Protein AF-A0A920TXV2-F1 (afdb_monomer)

Sequence (77 aa):
MLKTESAKKTIAALNPDVNVTVFNKKLSSENIMRLFKGYDYILDGTDNFATRYLINDACVLTGKNQYSWQIFRFEGR

Foldseek 3Di:
DDPQVVVVVVVCVVPVVDDRDGDPDDDDPVPLLVVPVVDQEAEAPDDDDVVVVVNVVSCVVVVHHYDYWYDDPPDID

Solvent-accessible surface area (backbone atoms only — not comparable to full-atom values): 4996 Å² total; per-residue (Å²): 133,55,74,57,58,52,50,45,54,53,46,42,74,75,42,69,88,58,88,76,86,76,73,99,64,82,88,43,88,95,46,44,68,71,61,51,71,83,50,70,68,47,80,42,77,70,94,46,67,72,60,51,52,53,51,49,54,48,23,66,77,67,74,39,51,73,47,71,47,50,74,60,94,91,45,76,85

pLDDT: mean 94.55, std 4.19, range [71.06, 98.38]

Radius of gyration: 13.86 Å; Cα contacts (8 Å, |Δi|>4): 69; chains: 1; bounding box: 33×22×32 Å

Secondary structure (DSSP, 8-state):
--HHHHHHHHHHHH-TTS------S---TTTHHHHHTT-SEEEE--SSHHHHHHHHHHHHHHTPEEEE--EETTEE-

Nearest PDB structures (foldseek):
  1jwa-assembly1_B-2  TM=9.673E-01  e=2.992E-04  Escherichia coli
  1zfn-assembly1_B  TM=9.557E-01  e=8.950E-04  Escherichia coli
  1zud-assembly3_1  TM=9.591E-01  e=1.350E-03  Escherichia coli K-12
  1zkm-assembly2_D  TM=9.480E-01  e=1.658E-03  Escherichia coli
  8g48-assembly1_A  TM=3.457E-01  e=7.352E-01  Staphylococcus aureus USA300-CA-263

Mean predicted aligned error: 3.14 Å

Structure (mmCIF, N/CA/C/O backbone):
data_AF-A0A920TXV2-F1
#
_entry.id   AF-A0A920TXV2-F1
#
loop_
_atom_site.group_PDB
_atom_site.id
_atom_site.type_symbol
_atom_site.label_atom_id
_atom_site.label_alt_id
_atom_site.label_comp_id
_atom_site.label_asym_id
_atom_site.label_entity_id
_atom_site.label_seq_id
_atom_site.pdbx_PDB_ins_code
_atom_site.Cartn_x
_atom_site.Cartn_y
_atom_site.Cartn_z
_atom_site.occupancy
_atom_site.B_iso_or_equiv
_atom_site.auth_seq_id
_atom_site.auth_comp_id
_atom_site.auth_asym_id
_atom_site.auth_atom_id
_atom_site.pdbx_PDB_model_num
ATOM 1 N N . MET A 1 1 ? 10.357 13.088 -11.356 1.00 84.94 1 MET A N 1
ATOM 2 C CA . MET A 1 1 ? 9.598 11.820 -11.476 1.00 84.94 1 MET A CA 1
ATOM 3 C C . MET A 1 1 ? 9.077 11.449 -10.094 1.00 84.94 1 MET A C 1
ATOM 5 O O . MET A 1 1 ? 9.819 11.623 -9.136 1.00 84.94 1 MET A O 1
ATOM 9 N N . LEU A 1 2 ? 7.823 11.009 -9.966 1.00 96.56 2 LEU A N 1
ATOM 10 C CA . LEU A 1 2 ? 7.270 10.560 -8.678 1.00 96.56 2 LEU A CA 1
ATOM 11 C C . LEU A 1 2 ? 7.797 9.160 -8.319 1.00 96.56 2 LEU A C 1
ATOM 13 O O . LEU A 1 2 ? 8.163 8.398 -9.212 1.00 96.56 2 LEU A O 1
ATOM 17 N N . LYS A 1 3 ? 7.817 8.812 -7.022 1.00 96.12 3 LYS A N 1
ATOM 18 C CA . LYS A 1 3 ? 8.324 7.509 -6.531 1.00 96.12 3 LYS A CA 1
ATOM 19 C C . LYS A 1 3 ? 7.667 6.318 -7.245 1.00 96.12 3 LYS A C 1
ATOM 21 O O . LYS A 1 3 ? 8.342 5.415 -7.722 1.00 96.12 3 LYS A O 1
ATOM 26 N N . THR A 1 4 ? 6.350 6.366 -7.352 1.00 97.56 4 THR A N 1
ATOM 27 C CA . THR A 1 4 ? 5.468 5.418 -8.049 1.00 97.56 4 THR A CA 1
ATOM 28 C C . THR A 1 4 ? 5.798 5.255 -9.533 1.00 97.56 4 THR A C 1
ATOM 30 O O . THR A 1 4 ? 5.895 4.130 -10.014 1.00 97.56 4 THR A O 1
ATOM 33 N N . GLU A 1 5 ? 6.033 6.353 -10.255 1.00 97.50 5 GLU A N 1
ATOM 34 C CA . GLU A 1 5 ? 6.400 6.309 -11.679 1.00 97.50 5 GLU A CA 1
ATOM 35 C C . GLU A 1 5 ? 7.785 5.695 -11.889 1.00 97.50 5 GLU A C 1
ATOM 37 O O . GLU A 1 5 ? 7.988 4.901 -12.807 1.00 97.50 5 GLU A O 1
ATOM 42 N N . SER A 1 6 ? 8.735 6.017 -11.002 1.00 98.19 6 SER A N 1
ATOM 43 C CA . SER A 1 6 ? 10.058 5.390 -11.020 1.00 98.19 6 SER A CA 1
ATOM 44 C C . SER A 1 6 ? 9.956 3.882 -10.810 1.00 98.19 6 SER A C 1
ATOM 46 O O . SER A 1 6 ? 10.570 3.129 -11.559 1.00 98.19 6 SER A O 1
ATOM 48 N N . ALA A 1 7 ? 9.149 3.438 -9.841 1.00 97.38 7 ALA A N 1
ATOM 49 C CA . ALA A 1 7 ? 8.930 2.018 -9.575 1.00 97.38 7 ALA A CA 1
ATOM 50 C C . ALA A 1 7 ? 8.300 1.299 -10.777 1.00 97.38 7 ALA A C 1
ATOM 52 O O . ALA A 1 7 ? 8.798 0.254 -11.191 1.00 97.38 7 ALA A O 1
ATOM 53 N N . LYS A 1 8 ? 7.264 1.885 -11.394 1.00 98.06 8 LYS A N 1
ATOM 54 C CA . LYS A 1 8 ? 6.642 1.338 -12.608 1.00 98.06 8 LYS A CA 1
ATOM 55 C C . LYS A 1 8 ? 7.650 1.172 -13.740 1.0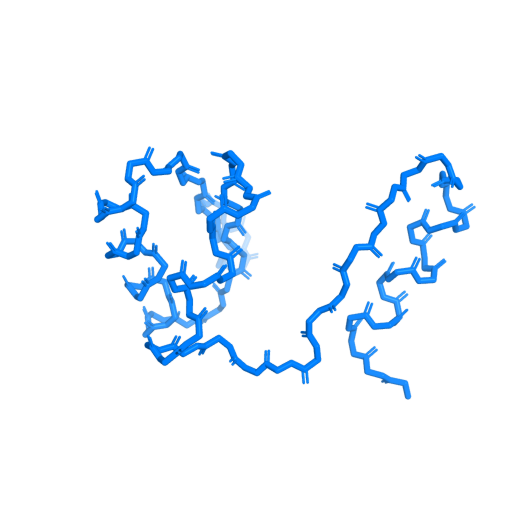0 98.06 8 LYS A C 1
ATOM 57 O O . LYS A 1 8 ? 7.680 0.116 -14.366 1.00 98.06 8 LYS A O 1
ATOM 62 N N . LYS A 1 9 ? 8.494 2.181 -13.980 1.00 98.06 9 LYS A N 1
ATOM 63 C CA . LYS A 1 9 ? 9.540 2.117 -15.010 1.00 98.06 9 LYS A CA 1
ATOM 64 C C . LYS A 1 9 ? 10.534 0.985 -14.739 1.00 98.06 9 LYS A C 1
ATOM 66 O O . LYS A 1 9 ? 10.870 0.251 -15.663 1.00 98.06 9 LYS A O 1
ATOM 71 N N . THR A 1 10 ? 10.988 0.832 -13.496 1.00 98.31 10 THR A N 1
ATOM 72 C CA . THR A 1 10 ? 11.916 -0.242 -13.114 1.00 98.31 10 THR A CA 1
ATOM 73 C C . THR A 1 10 ? 11.285 -1.623 -13.275 1.00 98.31 10 THR A C 1
ATOM 75 O O . THR A 1 10 ? 11.907 -2.498 -13.866 1.00 98.31 10 THR A O 1
ATOM 78 N N . ILE A 1 11 ? 10.048 -1.818 -12.808 1.00 98.12 11 ILE A N 1
ATOM 79 C CA . ILE A 1 11 ? 9.351 -3.109 -12.922 1.00 98.12 11 ILE A CA 1
ATOM 80 C C . ILE A 1 11 ? 9.128 -3.475 -14.392 1.00 98.12 11 ILE A C 1
ATOM 82 O O . ILE A 1 11 ? 9.437 -4.594 -14.777 1.00 98.12 11 ILE A O 1
ATOM 86 N N . ALA A 1 12 ? 8.681 -2.530 -15.226 1.00 98.06 12 ALA A N 1
ATOM 87 C CA . ALA A 1 12 ? 8.461 -2.777 -16.652 1.00 98.06 12 ALA A CA 1
ATOM 88 C C . ALA A 1 12 ? 9.752 -3.149 -17.405 1.00 98.06 12 ALA A C 1
ATOM 90 O O . ALA A 1 12 ? 9.707 -3.932 -18.348 1.00 98.06 12 ALA A O 1
ATOM 91 N N . ALA A 1 13 ? 10.904 -2.608 -16.988 1.00 98.1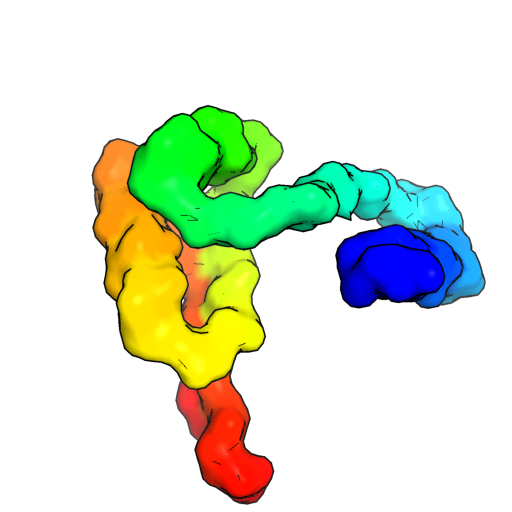9 13 ALA A N 1
ATOM 92 C CA . ALA A 1 13 ? 12.201 -2.981 -17.550 1.00 98.19 13 ALA A CA 1
ATOM 93 C C . ALA A 1 13 ? 12.661 -4.384 -17.113 1.00 98.19 13 ALA A C 1
ATOM 95 O O . ALA A 1 13 ? 13.390 -5.037 -17.853 1.00 98.19 13 ALA A O 1
ATOM 96 N N . LEU A 1 14 ? 12.256 -4.836 -15.920 1.00 98.38 14 LEU A N 1
ATOM 97 C CA . LEU A 1 14 ? 12.577 -6.167 -15.395 1.00 98.38 14 LEU A CA 1
ATOM 98 C C . LEU A 1 14 ? 11.662 -7.253 -15.967 1.00 98.38 14 LEU A C 1
ATOM 100 O O . LEU A 1 14 ? 12.135 -8.328 -16.320 1.00 98.38 14 LEU A O 1
ATOM 104 N N . ASN A 1 15 ? 10.359 -6.987 -16.031 1.00 98.12 15 ASN A N 1
ATOM 105 C CA . ASN A 1 15 ? 9.370 -7.892 -16.595 1.00 98.12 15 ASN A CA 1
ATOM 106 C C . ASN A 1 15 ? 8.213 -7.084 -17.222 1.00 98.12 15 ASN A C 1
ATOM 108 O O . ASN A 1 15 ? 7.354 -6.584 -16.486 1.00 98.12 15 ASN A O 1
ATOM 112 N N . PRO A 1 16 ? 8.168 -6.951 -18.560 1.00 97.19 16 PRO A N 1
ATOM 113 C CA . PRO A 1 16 ? 7.144 -6.167 -19.247 1.00 97.19 16 PRO A CA 1
ATOM 114 C C . PRO A 1 16 ? 5.743 -6.797 -19.199 1.00 97.19 16 PRO A C 1
ATOM 116 O O . PRO A 1 16 ? 4.768 -6.087 -19.439 1.00 97.19 16 PRO A O 1
ATOM 119 N N . ASP A 1 17 ? 5.620 -8.081 -18.846 1.00 98.19 17 ASP A N 1
ATOM 120 C CA . ASP A 1 17 ? 4.327 -8.774 -18.756 1.00 98.19 17 ASP A CA 1
ATOM 121 C C . ASP A 1 17 ? 3.558 -8.414 -17.470 1.00 98.19 17 ASP A C 1
ATOM 123 O O . ASP A 1 17 ? 2.366 -8.702 -17.334 1.00 98.19 17 ASP A O 1
ATOM 127 N N . VAL A 1 18 ? 4.219 -7.761 -16.505 1.00 97.69 18 VAL A N 1
ATOM 128 C CA . VAL A 1 18 ? 3.595 -7.323 -15.252 1.00 97.69 18 VAL A CA 1
ATOM 129 C C . VAL A 1 18 ? 2.853 -6.006 -15.463 1.00 97.69 18 VAL A C 1
ATOM 131 O O . VAL A 1 18 ? 3.448 -4.957 -15.717 1.00 97.69 18 VAL A O 1
ATOM 134 N N . ASN A 1 19 ? 1.537 -6.023 -15.251 1.00 97.19 19 ASN A N 1
ATOM 135 C CA . ASN A 1 19 ? 0.751 -4.796 -15.238 1.00 97.19 19 ASN A CA 1
ATOM 136 C C . ASN A 1 19 ? 0.948 -4.022 -13.925 1.00 97.19 19 ASN A C 1
ATOM 138 O O . ASN A 1 19 ? 0.564 -4.484 -12.850 1.00 97.19 19 ASN A O 1
ATOM 142 N N . VAL A 1 20 ? 1.483 -2.802 -14.019 1.00 97.50 20 VAL A N 1
ATOM 143 C CA . VAL A 1 20 ? 1.688 -1.914 -12.867 1.00 97.50 20 VAL A CA 1
ATOM 144 C C . VAL A 1 20 ? 0.738 -0.720 -12.932 1.00 97.50 20 VAL A C 1
ATOM 146 O O . VAL A 1 20 ? 0.875 0.183 -13.772 1.00 97.50 20 VAL A O 1
ATOM 149 N N . THR A 1 21 ? -0.195 -0.685 -11.980 1.00 97.12 21 THR A N 1
ATOM 150 C CA . THR A 1 21 ? -1.085 0.457 -11.734 1.00 97.12 21 THR A CA 1
ATOM 151 C C . THR A 1 21 ? -0.499 1.334 -10.632 1.00 97.12 21 THR A C 1
ATOM 153 O O . THR A 1 21 ? -0.167 0.854 -9.553 1.00 97.12 21 THR A O 1
ATOM 156 N N . VAL A 1 22 ? -0.362 2.631 -10.904 1.00 96.88 22 VAL A N 1
ATOM 157 C CA . VAL A 1 22 ? 0.254 3.603 -9.992 1.00 96.88 22 VAL A CA 1
ATOM 158 C C . VAL A 1 22 ? -0.792 4.544 -9.408 1.00 96.88 22 VAL A C 1
ATOM 160 O O . VAL A 1 22 ? -1.688 5.012 -10.109 1.00 96.88 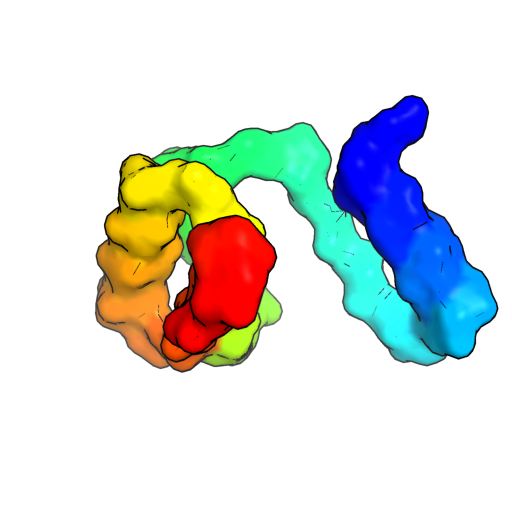22 VAL A O 1
ATOM 163 N N . PHE A 1 23 ? -0.645 4.869 -8.125 1.00 96.00 23 PHE A N 1
ATOM 164 C CA . PHE A 1 23 ? -1.485 5.846 -7.437 1.00 96.00 23 PHE A CA 1
ATOM 165 C C . PHE A 1 23 ? -0.621 6.982 -6.892 1.00 96.00 23 PHE A C 1
ATOM 167 O O . PHE A 1 23 ? -0.007 6.876 -5.835 1.00 96.00 23 PHE A O 1
ATOM 174 N N . ASN A 1 24 ? -0.594 8.105 -7.610 1.00 95.31 24 ASN A N 1
ATOM 175 C CA . ASN A 1 24 ? 0.181 9.303 -7.263 1.00 95.31 24 ASN A CA 1
ATOM 176 C C . ASN A 1 24 ? -0.509 10.156 -6.185 1.00 95.31 24 ASN A C 1
ATOM 178 O O . ASN A 1 24 ? -0.655 11.368 -6.337 1.00 95.31 24 ASN A O 1
ATOM 182 N N . LYS A 1 25 ? -1.016 9.519 -5.125 1.00 93.94 25 LYS A N 1
ATOM 183 C CA . LYS A 1 25 ? -1.782 10.154 -4.046 1.00 93.94 25 LYS A CA 1
ATOM 184 C C . LYS A 1 25 ? -1.426 9.510 -2.713 1.00 93.94 25 LYS A C 1
ATOM 186 O O . LYS A 1 25 ? -1.140 8.318 -2.656 1.00 93.94 25 LYS A O 1
ATOM 191 N N . LYS A 1 26 ? -1.467 10.296 -1.637 1.00 94.00 26 LYS A N 1
ATOM 192 C CA . LYS A 1 26 ? -1.323 9.763 -0.280 1.00 94.00 26 LYS A CA 1
ATOM 193 C C . LYS A 1 26 ? -2.542 8.899 0.057 1.00 94.00 26 LYS A C 1
ATOM 195 O O . LYS A 1 26 ? -3.668 9.275 -0.272 1.00 94.00 26 LYS A O 1
ATOM 200 N N . LEU A 1 27 ? -2.315 7.757 0.698 1.00 95.81 27 LEU A N 1
ATOM 201 C CA . LEU A 1 27 ? -3.401 6.919 1.197 1.00 95.81 27 LEU A CA 1
ATOM 202 C C . LEU A 1 27 ? -4.140 7.654 2.323 1.00 95.81 27 LEU A C 1
ATOM 204 O O . LEU A 1 27 ? -3.504 8.289 3.166 1.00 95.81 27 LEU A O 1
ATOM 208 N N . SER A 1 28 ? -5.469 7.608 2.305 1.00 96.69 28 SER A N 1
ATOM 209 C CA . SER A 1 28 ? -6.311 8.282 3.294 1.00 96.69 28 SER A CA 1
ATOM 210 C C . SER A 1 28 ? -7.655 7.578 3.460 1.00 96.69 28 SER A C 1
ATOM 212 O O . SER A 1 28 ? -8.050 6.764 2.619 1.00 96.69 28 SER A O 1
ATOM 214 N N . SER A 1 29 ? -8.378 7.911 4.528 1.00 95.94 29 SER A N 1
ATOM 215 C CA . SER A 1 29 ? -9.731 7.411 4.803 1.00 95.94 29 SER A CA 1
ATOM 216 C C . SER A 1 29 ? -10.690 7.623 3.632 1.00 95.94 29 SER A C 1
ATOM 218 O O . SER A 1 29 ? -11.519 6.764 3.343 1.00 95.94 29 SER A O 1
ATOM 220 N N . GLU A 1 30 ? -10.540 8.722 2.893 1.00 97.25 30 GLU A N 1
ATOM 221 C CA . GLU A 1 30 ? -11.432 9.078 1.784 1.00 97.25 30 GLU A CA 1
ATOM 222 C C . GLU A 1 30 ? -11.198 8.222 0.530 1.00 97.25 30 GLU A C 1
ATOM 224 O O . GLU A 1 30 ? -12.044 8.188 -0.367 1.00 97.25 30 GLU A O 1
ATOM 229 N N . ASN A 1 31 ? -10.040 7.563 0.410 1.00 96.31 31 ASN A N 1
ATOM 230 C CA . ASN A 1 31 ? -9.665 6.846 -0.810 1.00 96.31 31 ASN A CA 1
ATOM 231 C C . ASN A 1 31 ? -9.430 5.345 -0.620 1.00 96.31 31 ASN A C 1
ATOM 233 O O . ASN A 1 31 ? -9.639 4.594 -1.578 1.00 96.31 31 ASN A O 1
ATOM 237 N N . ILE A 1 32 ? -9.070 4.898 0.583 1.00 96.12 32 ILE A N 1
ATOM 238 C CA . ILE A 1 32 ? -8.587 3.535 0.817 1.00 96.12 32 ILE A CA 1
ATOM 239 C C . ILE A 1 32 ? -9.617 2.465 0.448 1.00 96.12 32 ILE A C 1
ATOM 241 O O . ILE A 1 32 ? -9.301 1.528 -0.281 1.00 96.12 32 ILE A O 1
ATOM 245 N N . MET A 1 33 ? -10.882 2.669 0.822 1.00 95.50 33 MET A N 1
ATOM 246 C CA . MET A 1 33 ? -11.958 1.709 0.555 1.00 95.50 33 MET A CA 1
ATOM 247 C C . MET A 1 33 ? -12.212 1.522 -0.942 1.00 95.50 33 MET A C 1
ATOM 249 O O . MET A 1 33 ? -12.520 0.421 -1.392 1.00 95.50 33 MET A O 1
ATOM 253 N N . ARG A 1 34 ? -12.081 2.588 -1.742 1.00 94.94 34 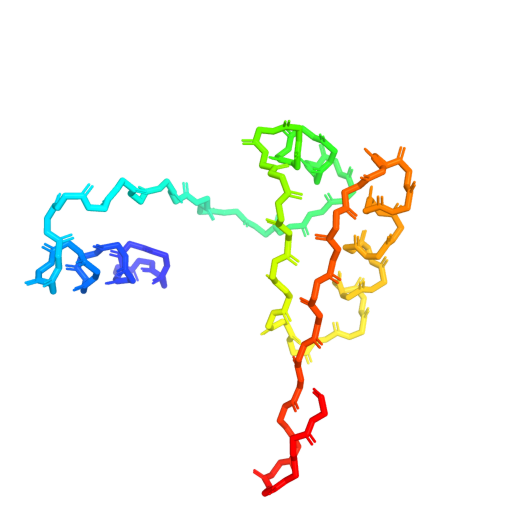ARG A N 1
ATOM 254 C CA . ARG A 1 34 ? -12.220 2.492 -3.202 1.00 94.94 34 ARG A CA 1
ATOM 255 C C . ARG A 1 34 ? -11.018 1.787 -3.817 1.00 94.94 34 ARG A C 1
ATOM 257 O O . ARG A 1 34 ? -11.198 0.995 -4.734 1.00 94.94 34 ARG A O 1
ATOM 264 N N . LEU A 1 35 ? -9.816 2.091 -3.330 1.00 94.31 35 LEU A N 1
ATOM 265 C CA . LEU A 1 35 ? -8.583 1.513 -3.855 1.00 94.31 35 LEU A CA 1
ATOM 266 C C . LEU A 1 35 ? -8.515 0.006 -3.587 1.00 94.31 35 LEU A C 1
ATOM 268 O O . LEU A 1 35 ? -8.186 -0.745 -4.497 1.00 94.31 35 LEU A O 1
ATOM 272 N N . PHE A 1 36 ? -8.888 -0.447 -2.390 1.00 94.31 36 PHE A N 1
ATOM 273 C CA . PHE A 1 36 ? -8.734 -1.849 -1.981 1.00 94.31 36 PHE A CA 1
ATOM 274 C C . PHE A 1 36 ? -9.724 -2.803 -2.656 1.00 94.31 36 PHE A C 1
ATOM 276 O O . PHE A 1 36 ? -9.441 -3.991 -2.777 1.00 94.31 36 PHE A O 1
ATOM 283 N N . LYS A 1 37 ? -10.870 -2.312 -3.149 1.00 91.38 37 LYS A N 1
ATOM 284 C CA . LYS A 1 37 ? -11.881 -3.153 -3.817 1.00 91.38 37 LYS A CA 1
ATOM 285 C C . LYS A 1 37 ? -11.321 -3.966 -4.987 1.00 91.38 37 LYS A C 1
ATOM 287 O O . LYS A 1 37 ? -11.768 -5.090 -5.186 1.00 91.38 37 LYS A O 1
ATOM 292 N N . GLY A 1 38 ? -10.359 -3.412 -5.727 1.00 90.31 38 GLY A N 1
ATOM 293 C CA . GLY A 1 38 ? -9.785 -4.033 -6.923 1.00 90.31 38 GLY A CA 1
ATOM 294 C C . GLY A 1 38 ? -8.635 -5.013 -6.679 1.00 90.31 38 GLY A C 1
ATOM 295 O O . GLY A 1 38 ? -8.040 -5.455 -7.654 1.00 90.31 38 GLY A O 1
ATOM 296 N N . TYR A 1 39 ? -8.292 -5.319 -5.424 1.00 95.69 39 TYR A N 1
ATOM 297 C CA . TYR A 1 39 ? -7.138 -6.159 -5.086 1.00 95.69 39 TYR A CA 1
ATOM 298 C C . TYR A 1 39 ? -7.511 -7.228 -4.064 1.00 95.69 39 TYR A C 1
ATOM 300 O O . TYR A 1 39 ? -8.330 -6.973 -3.186 1.00 95.69 39 TYR A O 1
ATOM 308 N N . ASP A 1 40 ? -6.909 -8.411 -4.151 1.00 95.25 40 ASP A N 1
ATOM 309 C CA . ASP A 1 40 ? -7.157 -9.523 -3.217 1.00 95.25 40 ASP A CA 1
ATOM 310 C C . ASP A 1 40 ? -6.212 -9.505 -2.011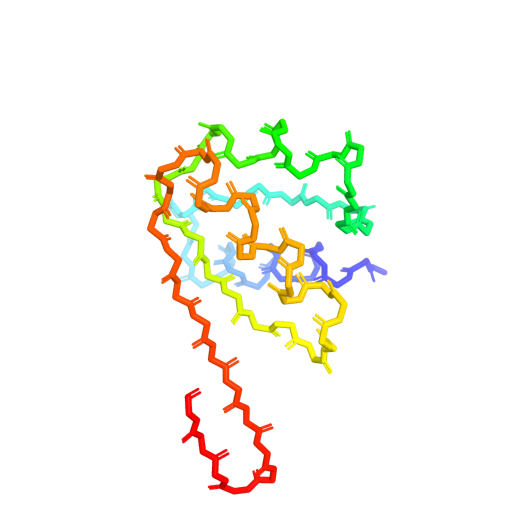 1.00 95.25 40 ASP A C 1
ATOM 312 O O . ASP A 1 40 ? -6.593 -9.866 -0.894 1.00 95.25 40 ASP A O 1
ATOM 316 N N . TYR A 1 41 ? -4.988 -9.027 -2.243 1.00 96.56 41 TYR A N 1
ATOM 317 C CA . TYR A 1 41 ? -3.903 -8.988 -1.275 1.00 96.56 41 TYR A CA 1
ATOM 318 C C . TYR A 1 41 ? -3.377 -7.571 -1.118 1.00 96.56 41 TYR A C 1
ATOM 320 O O . TYR A 1 41 ? -3.116 -6.877 -2.103 1.00 96.56 41 TYR A O 1
ATOM 328 N N . ILE A 1 42 ? -3.182 -7.164 0.131 1.00 96.88 42 ILE A N 1
ATOM 329 C CA . ILE A 1 42 ? -2.642 -5.860 0.491 1.00 96.88 42 ILE A CA 1
ATOM 330 C C . ILE A 1 42 ? -1.295 -6.066 1.175 1.00 96.88 42 ILE A C 1
ATOM 332 O O . ILE A 1 42 ? -1.218 -6.663 2.248 1.00 96.88 42 ILE A O 1
ATOM 336 N N . LEU A 1 43 ? -0.235 -5.557 0.546 1.00 96.00 43 LEU A N 1
ATOM 337 C CA . LEU A 1 43 ? 1.119 -5.558 1.092 1.00 96.00 43 LEU A CA 1
ATOM 338 C C . LEU A 1 43 ? 1.430 -4.174 1.672 1.00 96.00 43 LEU A C 1
ATOM 340 O O . LEU A 1 43 ? 1.436 -3.178 0.947 1.00 96.00 43 LEU A O 1
ATOM 344 N N . ASP A 1 44 ? 1.681 -4.110 2.974 1.00 95.50 44 ASP A N 1
ATOM 345 C CA . ASP A 1 44 ? 2.012 -2.887 3.701 1.00 95.50 44 ASP A CA 1
ATOM 346 C C . ASP A 1 44 ? 3.514 -2.825 4.009 1.00 95.50 44 ASP A C 1
ATOM 348 O O . ASP A 1 44 ? 4.027 -3.586 4.827 1.00 95.50 44 ASP A O 1
ATOM 352 N N . GLY A 1 45 ? 4.196 -1.886 3.351 1.00 92.94 45 GLY A N 1
ATOM 353 C CA . GLY A 1 45 ? 5.587 -1.509 3.620 1.00 92.94 45 GLY A CA 1
ATOM 354 C C . GLY A 1 45 ? 5.718 -0.063 4.102 1.00 92.94 45 GLY A C 1
ATOM 355 O O . GLY A 1 45 ? 6.696 0.609 3.776 1.00 92.94 45 GLY A O 1
ATOM 356 N N . THR A 1 46 ? 4.696 0.470 4.777 1.00 94.19 46 THR A N 1
ATOM 357 C CA . THR A 1 46 ? 4.687 1.860 5.246 1.00 94.19 46 THR A CA 1
ATOM 358 C C . THR A 1 46 ? 5.508 2.049 6.523 1.00 94.19 46 THR A C 1
ATOM 360 O O . THR A 1 46 ? 5.600 1.179 7.391 1.00 94.19 46 THR A O 1
ATOM 363 N N . ASP A 1 47 ? 6.098 3.235 6.652 1.00 91.88 47 ASP A N 1
ATOM 364 C CA . ASP A 1 47 ? 7.049 3.605 7.705 1.00 91.88 47 ASP A CA 1
ATOM 365 C C . ASP A 1 47 ? 6.408 4.339 8.895 1.00 91.88 47 ASP A C 1
ATOM 367 O O . ASP A 1 47 ? 7.113 4.841 9.769 1.00 91.88 47 ASP A O 1
ATOM 371 N N . ASN A 1 48 ? 5.075 4.425 8.949 1.00 91.06 48 ASN A N 1
ATOM 372 C CA . ASN A 1 48 ? 4.373 5.173 9.987 1.00 91.06 48 ASN A CA 1
ATOM 373 C C . ASN A 1 48 ? 3.117 4.452 10.488 1.00 91.06 48 ASN A C 1
ATOM 375 O O . ASN A 1 48 ? 2.362 3.848 9.726 1.00 91.06 48 ASN A O 1
ATOM 379 N N . PHE A 1 49 ? 2.868 4.578 11.793 1.00 92.25 49 PHE A N 1
ATOM 380 C CA . PHE A 1 49 ? 1.765 3.898 12.471 1.00 92.25 49 PHE A CA 1
ATOM 381 C C . PHE A 1 49 ? 0.387 4.303 11.945 1.00 92.25 49 PHE A C 1
ATOM 383 O O . PHE A 1 49 ? -0.467 3.442 11.771 1.00 92.25 49 PHE A O 1
ATOM 390 N N . ALA A 1 50 ? 0.172 5.591 11.657 1.00 95.38 50 ALA A N 1
ATOM 391 C CA . ALA A 1 50 ? -1.128 6.086 11.208 1.00 95.38 50 ALA A CA 1
ATOM 392 C C . ALA A 1 50 ? -1.594 5.394 9.916 1.00 95.38 50 ALA A C 1
ATOM 394 O O . ALA A 1 50 ? -2.740 4.964 9.822 1.00 95.38 50 ALA A O 1
ATOM 395 N N . THR A 1 51 ? -0.695 5.237 8.940 1.00 95.31 51 THR A N 1
ATOM 396 C CA . THR A 1 51 ? -1.035 4.567 7.677 1.00 95.31 51 THR A CA 1
ATOM 397 C C . THR A 1 51 ? -1.232 3.068 7.883 1.00 95.31 51 THR A C 1
ATOM 399 O O . THR A 1 51 ? -2.154 2.499 7.307 1.00 95.31 51 THR A O 1
ATOM 402 N N . ARG A 1 52 ? -0.433 2.433 8.748 1.00 95.19 52 ARG A N 1
ATOM 403 C CA . ARG A 1 52 ? -0.591 1.010 9.072 1.00 95.19 52 ARG A CA 1
ATOM 404 C C . ARG A 1 52 ? -1.947 0.689 9.687 1.00 95.19 52 ARG A C 1
ATOM 406 O O . ARG A 1 52 ? -2.592 -0.258 9.247 1.00 95.19 52 ARG A O 1
ATOM 413 N N . TYR A 1 53 ? -2.377 1.464 10.683 1.00 95.75 53 TYR A N 1
ATOM 414 C CA . TYR A 1 53 ? -3.687 1.266 11.308 1.00 95.75 53 TYR A CA 1
ATOM 415 C C . TYR A 1 53 ? -4.816 1.510 10.308 1.00 95.75 53 TYR A C 1
ATOM 417 O O . TYR A 1 53 ? -5.710 0.682 10.197 1.00 95.75 53 TYR A O 1
ATOM 425 N N . LEU A 1 54 ? -4.705 2.554 9.479 1.00 97.12 54 LEU A N 1
ATOM 426 C CA . LEU A 1 54 ? -5.668 2.805 8.407 1.00 97.12 54 LEU A CA 1
ATOM 427 C C . LEU A 1 54 ? -5.779 1.617 7.430 1.00 97.12 54 LEU A C 1
ATOM 429 O O . LEU A 1 54 ? -6.883 1.236 7.046 1.00 97.12 54 LEU A O 1
ATOM 433 N N . ILE A 1 55 ? -4.647 1.032 7.019 1.00 97.31 55 ILE A N 1
ATOM 434 C CA . ILE A 1 55 ? -4.624 -0.157 6.154 1.00 97.31 55 ILE A CA 1
ATOM 435 C C . ILE A 1 55 ? -5.276 -1.348 6.854 1.00 97.31 55 ILE A C 1
ATOM 437 O O . ILE A 1 55 ? -6.070 -2.049 6.228 1.00 97.31 55 ILE A O 1
ATOM 441 N N . ASN A 1 56 ? -4.961 -1.568 8.130 1.00 96.25 56 ASN A N 1
ATOM 442 C CA . ASN A 1 56 ? -5.518 -2.674 8.898 1.00 96.25 56 ASN A CA 1
ATOM 443 C C . ASN A 1 56 ? -7.038 -2.576 9.028 1.00 96.25 56 ASN A C 1
ATOM 445 O O . ASN A 1 56 ? -7.732 -3.527 8.669 1.00 96.25 56 ASN A O 1
ATOM 449 N N . ASP A 1 57 ? -7.551 -1.412 9.422 1.00 96.50 57 ASP A N 1
ATOM 450 C CA . ASP A 1 57 ? -8.988 -1.164 9.533 1.00 96.50 57 ASP A CA 1
ATOM 451 C C . ASP A 1 57 ? -9.687 -1.402 8.191 1.00 96.50 57 ASP A C 1
ATOM 453 O O . ASP A 1 57 ? -10.698 -2.103 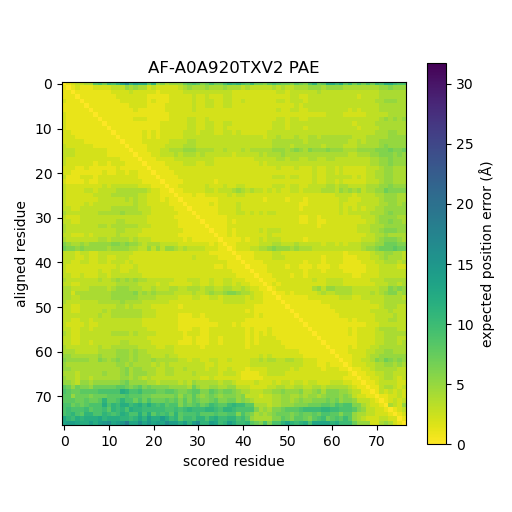8.117 1.00 96.50 57 ASP A O 1
ATOM 457 N N . ALA A 1 58 ? -9.120 -0.882 7.098 1.00 96.81 58 ALA A N 1
ATOM 458 C CA . ALA A 1 58 ? -9.676 -1.094 5.769 1.00 96.81 58 ALA A CA 1
ATOM 459 C C . ALA A 1 58 ? -9.688 -2.579 5.382 1.00 96.81 58 ALA A C 1
ATOM 461 O O . ALA A 1 58 ? -10.698 -3.051 4.862 1.00 96.81 58 ALA A O 1
ATOM 462 N N . CYS A 1 59 ? -8.618 -3.333 5.645 1.00 96.50 59 CYS A N 1
ATOM 463 C CA . CYS A 1 59 ? -8.558 -4.768 5.361 1.00 96.50 59 CYS A CA 1
ATOM 464 C C . CYS A 1 59 ? -9.587 -5.563 6.172 1.00 96.50 59 CYS A C 1
ATOM 466 O O . CYS A 1 59 ? -10.293 -6.385 5.591 1.00 96.50 59 CYS A O 1
ATOM 468 N N . VAL A 1 60 ? -9.738 -5.273 7.469 1.00 95.50 60 VAL A N 1
ATOM 469 C CA . VAL A 1 60 ? -10.754 -5.900 8.334 1.00 95.50 60 VAL A CA 1
ATOM 470 C C . VAL A 1 60 ? -12.161 -5.622 7.804 1.00 95.50 60 VAL A C 1
ATOM 472 O O . VAL A 1 60 ? -12.950 -6.548 7.633 1.00 95.50 60 VAL A O 1
ATOM 475 N N . LEU A 1 61 ? -12.466 -4.365 7.469 1.00 95.12 61 LEU A N 1
ATOM 476 C CA . LEU A 1 61 ? -13.785 -3.961 6.966 1.00 95.12 61 LEU A CA 1
ATOM 477 C C . LEU A 1 61 ? -14.103 -4.507 5.569 1.00 95.12 61 LEU A C 1
ATOM 479 O O . LEU A 1 61 ? -15.271 -4.656 5.216 1.00 95.12 61 LEU A O 1
ATOM 483 N N . THR A 1 62 ? -13.084 -4.767 4.752 1.00 93.19 62 THR A N 1
ATOM 484 C CA . THR A 1 62 ? -13.249 -5.255 3.372 1.00 93.19 62 THR A CA 1
ATOM 485 C C . THR A 1 62 ? -13.020 -6.757 3.221 1.00 93.19 62 THR A C 1
ATOM 487 O O . THR A 1 62 ? -13.202 -7.278 2.120 1.00 93.19 62 THR A O 1
ATOM 490 N N . GLY A 1 63 ? -12.628 -7.452 4.292 1.00 93.19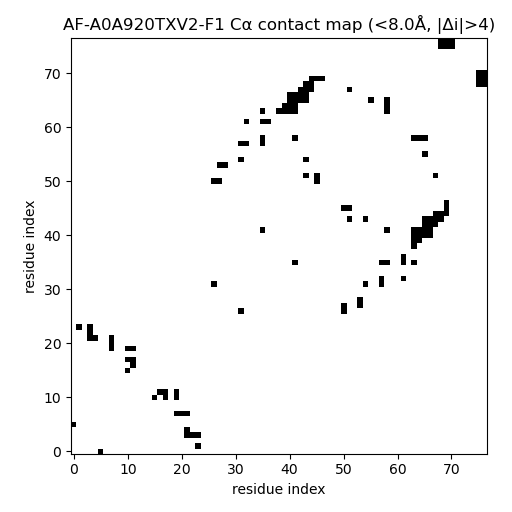 63 GLY A N 1
ATOM 491 C CA . GLY A 1 63 ? -12.262 -8.869 4.259 1.00 93.19 63 GLY A CA 1
ATOM 492 C C . GLY A 1 63 ? -11.026 -9.162 3.402 1.00 93.19 63 GLY A C 1
ATOM 493 O O . GLY A 1 63 ? -10.916 -10.254 2.847 1.00 93.19 63 GLY A O 1
ATOM 494 N N . LYS A 1 64 ? -10.123 -8.189 3.227 1.00 94.56 64 LYS A N 1
ATOM 495 C CA . LYS A 1 64 ? -8.917 -8.339 2.398 1.00 94.56 64 LYS A CA 1
ATOM 496 C C . LYS A 1 64 ? -7.767 -8.925 3.203 1.00 94.56 64 LYS A C 1
ATO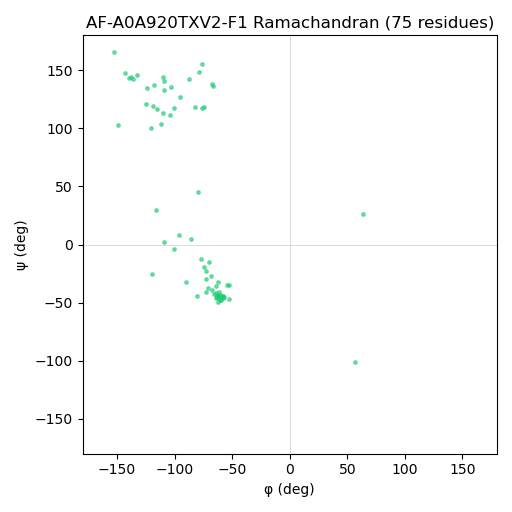M 498 O O . LYS A 1 64 ? -7.563 -8.579 4.365 1.00 94.56 64 LYS A O 1
ATOM 503 N N . ASN A 1 65 ? -6.978 -9.777 2.555 1.00 95.44 65 ASN A N 1
ATOM 504 C CA . ASN A 1 65 ? -5.800 -10.372 3.173 1.00 95.44 65 ASN A CA 1
ATOM 505 C C . ASN A 1 65 ? -4.683 -9.328 3.265 1.00 95.44 65 ASN A C 1
ATOM 507 O O . ASN A 1 65 ? -4.213 -8.823 2.242 1.00 95.44 65 ASN A O 1
ATOM 511 N N . GLN A 1 66 ? -4.255 -9.017 4.487 1.00 95.38 66 GLN A N 1
ATOM 512 C CA . GLN A 1 66 ? -3.175 -8.071 4.752 1.00 95.38 66 GLN A CA 1
ATOM 513 C C . GLN A 1 66 ? -1.881 -8.801 5.113 1.00 95.38 66 GLN A C 1
ATOM 515 O O . GLN A 1 66 ? -1.880 -9.673 5.980 1.00 95.38 66 GLN A O 1
ATOM 520 N N . TYR A 1 67 ? -0.769 -8.350 4.537 1.00 95.06 67 TYR A N 1
ATOM 521 C CA . TYR A 1 67 ? 0.578 -8.680 4.991 1.00 95.06 67 TYR A CA 1
ATOM 522 C C . TYR A 1 67 ? 1.341 -7.385 5.256 1.00 95.06 67 TYR A C 1
ATOM 524 O O . TYR A 1 67 ? 1.489 -6.561 4.356 1.00 95.06 67 TYR A O 1
ATOM 532 N N . SER A 1 68 ? 1.813 -7.188 6.484 1.00 92.62 68 SER A N 1
ATOM 533 C CA . SER A 1 68 ? 2.571 -5.998 6.888 1.00 92.62 68 SER A CA 1
ATOM 534 C C . SER A 1 68 ? 3.965 -6.413 7.321 1.00 92.62 68 SER A C 1
ATOM 536 O O . SER A 1 68 ? 4.113 -7.431 7.991 1.00 92.62 68 SER A O 1
ATOM 538 N N . TRP A 1 69 ? 4.958 -5.638 6.897 1.00 91.50 69 TRP A N 1
ATOM 539 C CA . TRP A 1 69 ? 6.367 -5.916 7.135 1.00 91.50 69 TRP A CA 1
ATOM 540 C C . TRP A 1 69 ? 7.059 -4.631 7.558 1.00 91.50 69 TRP A C 1
ATOM 542 O O . TRP A 1 69 ? 6.771 -3.547 7.041 1.00 91.50 69 TRP A O 1
ATOM 552 N N . GLN A 1 70 ? 8.002 -4.740 8.480 1.00 86.81 70 GLN A N 1
ATOM 553 C CA . GLN A 1 70 ? 8.794 -3.614 8.948 1.00 86.81 70 GLN A CA 1
ATOM 554 C C . GLN A 1 70 ? 10.246 -3.997 9.109 1.00 86.81 70 GLN A C 1
ATOM 556 O O . GLN A 1 70 ? 10.570 -5.087 9.568 1.00 86.81 70 GLN A O 1
ATOM 561 N N . ILE A 1 71 ? 11.118 -3.040 8.806 1.00 87.56 71 I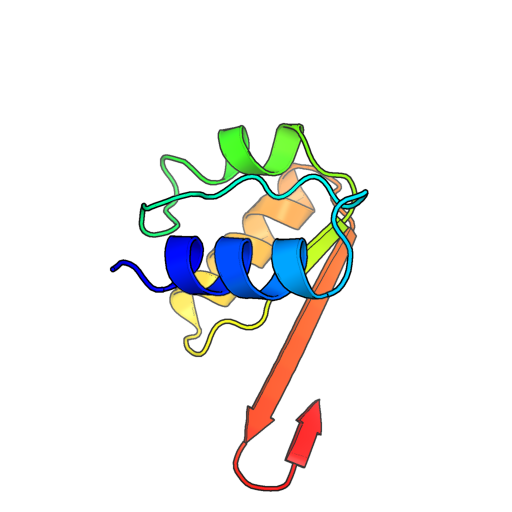LE A N 1
ATOM 562 C CA . ILE A 1 71 ? 12.543 -3.152 9.075 1.00 87.56 71 ILE A CA 1
ATOM 563 C C . ILE A 1 71 ? 12.917 -2.033 10.037 1.00 87.56 71 ILE A C 1
ATOM 565 O O . ILE A 1 71 ? 12.776 -0.850 9.718 1.00 87.56 71 ILE A O 1
ATOM 569 N N . PHE A 1 72 ? 13.406 -2.406 11.214 1.00 86.94 72 PHE A N 1
ATOM 570 C CA . PHE A 1 72 ? 14.023 -1.486 12.155 1.00 86.94 72 PHE A CA 1
ATOM 571 C C . PHE A 1 72 ? 15.512 -1.802 12.252 1.00 86.94 72 PHE A C 1
ATOM 573 O O . PHE A 1 72 ? 15.928 -2.762 12.897 1.00 86.94 72 PHE A O 1
ATOM 580 N N . ARG A 1 73 ? 16.330 -0.967 11.601 1.00 87.62 73 ARG A N 1
ATOM 581 C CA . ARG A 1 73 ? 17.783 -1.159 11.479 1.00 87.62 73 ARG A CA 1
ATOM 582 C C . ARG A 1 73 ? 18.121 -2.512 10.840 1.00 87.62 73 ARG A C 1
ATOM 584 O O . ARG A 1 73 ? 18.038 -2.631 9.625 1.00 87.62 73 ARG A O 1
ATOM 591 N N . PHE A 1 74 ? 18.498 -3.496 11.653 1.00 92.19 74 PHE A N 1
ATOM 592 C CA . PHE A 1 74 ? 18.925 -4.828 11.225 1.00 92.19 74 PHE A CA 1
ATOM 593 C C . PHE A 1 74 ? 17.900 -5.920 11.564 1.00 92.19 74 PHE A C 1
ATOM 595 O O . PHE A 1 74 ? 18.153 -7.089 11.298 1.00 92.19 74 PHE A O 1
ATOM 602 N N . GLU A 1 75 ? 16.751 -5.556 12.139 1.00 88.00 75 GLU A N 1
ATOM 603 C CA . GLU A 1 75 ? 15.684 -6.491 12.498 1.00 88.00 75 GLU A CA 1
ATOM 604 C C . GLU A 1 75 ? 14.469 -6.308 11.587 1.00 88.00 75 GLU A C 1
ATOM 606 O O . GLU A 1 75 ? 14.009 -5.184 11.368 1.00 88.00 75 GLU A O 1
ATOM 611 N N . GLY A 1 76 ? 13.947 -7.425 11.077 1.00 85.06 76 GLY A N 1
ATOM 612 C CA . GLY A 1 76 ? 12.714 -7.488 10.296 1.00 85.06 76 GLY A CA 1
ATOM 613 C C . GLY A 1 76 ? 11.599 -8.179 11.078 1.00 85.06 76 GLY A C 1
ATOM 614 O O . GLY A 1 76 ? 11.868 -9.124 11.824 1.00 85.06 76 GLY A O 1
ATOM 615 N N . ARG A 1 77 ? 10.363 -7.713 10.911 1.00 71.06 77 ARG A N 1
ATOM 616 C CA . ARG A 1 77 ? 9.146 -8.364 11.412 1.00 71.06 77 ARG A CA 1
ATOM 617 C C . ARG A 1 77 ? 8.045 -8.313 10.374 1.00 71.06 77 ARG A C 1
ATOM 619 O O . ARG A 1 77 ? 7.988 -7.287 9.658 1.00 71.06 77 ARG A O 1
#